Protein AF-A0A834G2H7-F1 (afdb_monomer)

Solvent-accessible surface area (backbone atoms only — not comparable to full-atom values): 10412 Å² total; per-residue (Å²): 117,68,72,62,53,53,53,48,50,52,48,51,54,52,48,52,59,48,51,74,71,34,53,67,58,54,50,54,57,57,73,68,54,91,66,82,80,78,54,65,74,60,34,67,77,39,40,84,80,70,49,73,84,61,61,62,80,64,87,86,46,70,81,43,78,83,31,48,69,42,54,57,52,50,53,52,49,51,52,55,49,39,66,71,58,76,53,64,68,64,63,55,51,51,56,50,46,52,51,53,49,52,55,48,52,52,49,50,52,65,56,48,66,76,54,92,64,93,69,92,60,51,82,82,38,81,51,72,5,76,65,11,50,71,68,43,37,63,54,53,55,53,52,64,68,33,76,83,58,71,50,71,63,61,83,76,33,62,74,69,57,46,71,75,69,85,83,87,87,130

Organism: Rhododendron simsii (NCBI:txid118357)

Foldseek 3Di:
DVVVVVVVVVVVVVVVVVCVVCVVVVCVVVLVPLDDDDDPVVCVVVVVVRPDQEADDDDDHCPPPNNVVVVVVVVVVVVVVCVLLVDDPVVVVVVVVVVCVVLSVVLVLLVCLVPVDDDPDDCPDCQNHPVNSVPPSVVVNVVSPDPVNPDDCVVVDCPVVVSVPDPPPD

Sequence (170 aa):
MGKRLNNWAMQVEDELKIMTTTETAEMQQWNKQSIYKVPDFVKDLYAKVYRPRFVSLGPYHHVESHLEPMEKHKHRALLHFLKRSRKPLASYIAALAELMILDGCFMLEVMRTSTLEMDDYSANDPIFSKHGKLHIVPCIRRDMMMLENQLPICFFSPRLLLLKTRRELR

InterPro domains:
  IPR004158 Protein of unknown function DUF247, plant [PF03140] (35-98)
  IPR004158 Protein of unknown function DUF247, plant [PTHR31170] (12-93)

Mean predicted aligned error: 14.35 Å

pLDDT: mean 71.6, std 15.71, range [34.28, 95.0]

Radius of gyratio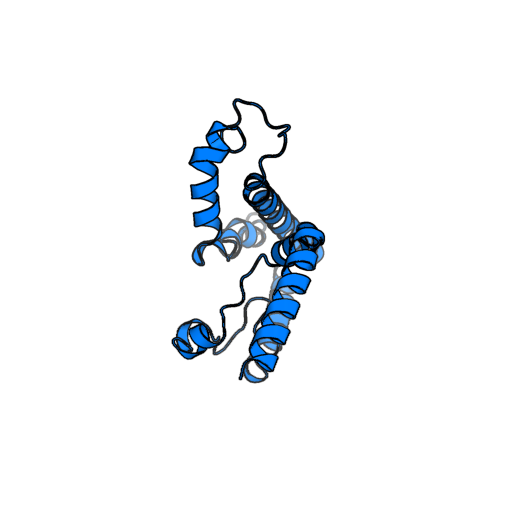n: 22.98 Å; Cα contacts (8 Å, |Δi|>4): 63; chains: 1; bounding box: 51×33×83 Å

Secondary structure (DSSP, 8-state):
-HHHHHHHHHHHHHHHHHHHH-HHHHHHHHTT-SS----HHHHHHTHHHHS-SS---STTSTT-TTTHHHHHHHHHHHHHHHHHHT--HHHHHHHHHHHHHHHHHHHHHHHHTTS-----S-TT-TTTSHHHHHHTHHHHHHHHTSGGGSS-GGGTSHHHHGGGSSSS--

Structure (mmCIF, N/CA/C/O backbone):
data_AF-A0A834G2H7-F1
#
_entry.id   AF-A0A834G2H7-F1
#
loop_
_atom_site.group_PDB
_atom_site.id
_atom_site.type_symbol
_atom_site.label_atom_id
_atom_site.label_alt_id
_atom_site.label_comp_id
_atom_site.label_asym_id
_atom_site.label_entity_id
_atom_site.label_seq_id
_atom_site.pdbx_PDB_ins_code
_atom_site.Cartn_x
_atom_site.Cartn_y
_atom_site.Cartn_z
_atom_site.occupancy
_atom_site.B_iso_or_equiv
_atom_site.auth_seq_id
_atom_site.auth_comp_id
_atom_site.auth_asym_id
_atom_site.auth_atom_id
_atom_site.pdbx_PDB_model_num
ATOM 1 N N . MET A 1 1 ? -21.234 -3.660 -46.509 1.00 49.06 1 MET A N 1
ATOM 2 C CA . MET A 1 1 ? -20.106 -3.960 -45.594 1.00 49.06 1 MET A CA 1
ATOM 3 C C . MET A 1 1 ? -19.051 -2.843 -45.543 1.00 49.06 1 MET A C 1
ATOM 5 O O . MET A 1 1 ? -18.663 -2.472 -44.445 1.00 49.06 1 MET A O 1
ATOM 9 N N . GLY A 1 2 ? -18.642 -2.244 -46.675 1.00 52.34 2 GLY A N 1
ATOM 10 C CA . GLY A 1 2 ? -17.527 -1.273 -46.735 1.00 52.34 2 GLY A CA 1
ATOM 11 C C . GLY A 1 2 ? -17.683 0.059 -45.975 1.00 52.34 2 GLY A C 1
ATOM 12 O O . GLY A 1 2 ? -16.708 0.553 -45.428 1.00 52.34 2 GLY A O 1
ATOM 13 N N . LYS A 1 3 ? -18.896 0.621 -45.839 1.00 55.72 3 LYS A N 1
ATOM 14 C CA . LYS A 1 3 ? -19.098 1.891 -45.098 1.00 55.72 3 LYS A CA 1
ATOM 15 C C . LYS A 1 3 ? -18.817 1.781 -43.590 1.00 55.72 3 LYS A C 1
ATOM 17 O O . LYS A 1 3 ? -18.399 2.749 -42.971 1.00 55.72 3 LYS A O 1
ATOM 22 N N . ARG A 1 4 ? -19.042 0.601 -43.003 1.00 55.38 4 ARG A N 1
ATOM 23 C CA . ARG A 1 4 ? -18.865 0.352 -41.562 1.00 55.38 4 ARG A CA 1
ATOM 24 C C . ARG A 1 4 ? -17.390 0.128 -41.206 1.00 55.38 4 ARG A C 1
ATOM 26 O O . ARG A 1 4 ? -16.952 0.583 -40.160 1.00 55.38 4 ARG A O 1
ATOM 33 N N . LEU A 1 5 ? -16.643 -0.503 -42.116 1.00 55.59 5 LEU A N 1
ATOM 34 C CA . LEU A 1 5 ? -15.186 -0.650 -42.040 1.00 55.59 5 LEU A CA 1
ATOM 35 C C . LEU A 1 5 ? -14.475 0.700 -42.184 1.00 55.59 5 LEU A C 1
ATOM 37 O O . LEU A 1 5 ? -13.599 0.990 -41.383 1.00 55.59 5 LEU A O 1
ATOM 41 N N . ASN A 1 6 ? -14.902 1.551 -43.124 1.00 67.25 6 ASN A N 1
ATOM 42 C CA . ASN A 1 6 ? -14.304 2.880 -43.294 1.00 67.25 6 ASN A CA 1
ATOM 43 C C . ASN A 1 6 ? -14.582 3.807 -42.103 1.00 67.25 6 ASN A C 1
ATOM 45 O O . ASN A 1 6 ? -13.682 4.517 -41.674 1.00 67.25 6 ASN A O 1
ATOM 49 N N . ASN A 1 7 ? -15.789 3.773 -41.526 1.00 74.00 7 ASN A N 1
ATOM 50 C CA . ASN A 1 7 ? -16.081 4.556 -40.321 1.00 74.00 7 ASN A CA 1
ATOM 51 C C . ASN A 1 7 ? -15.284 4.076 -39.106 1.00 74.00 7 ASN A C 1
ATOM 53 O O . ASN A 1 7 ? -14.801 4.902 -38.345 1.00 74.00 7 ASN A O 1
ATOM 57 N N . TRP A 1 8 ? -15.129 2.761 -38.935 1.00 78.31 8 TRP A N 1
ATOM 58 C CA . TRP A 1 8 ? -14.308 2.220 -37.855 1.00 78.31 8 TRP A CA 1
ATOM 59 C C . TRP A 1 8 ? -12.825 2.552 -38.050 1.00 78.31 8 TRP A C 1
ATOM 61 O O . TRP A 1 8 ? -12.177 2.969 -37.103 1.00 78.31 8 TRP A O 1
ATOM 71 N N . ALA A 1 9 ? -12.307 2.454 -39.277 1.00 74.94 9 ALA A N 1
ATOM 72 C CA . ALA A 1 9 ? -10.925 2.817 -39.581 1.00 74.94 9 ALA A CA 1
ATOM 73 C C . ALA A 1 9 ? -10.650 4.305 -39.311 1.00 74.94 9 ALA A C 1
ATOM 75 O O . ALA A 1 9 ? -9.662 4.625 -38.661 1.00 74.94 9 ALA A O 1
ATOM 76 N N . MET A 1 10 ? -11.552 5.205 -39.723 1.00 75.25 10 MET A N 1
ATOM 77 C CA . MET A 1 10 ? -11.422 6.632 -39.404 1.00 75.25 10 MET A CA 1
ATOM 78 C C . MET A 1 10 ? -11.520 6.901 -37.900 1.00 75.25 10 MET A C 1
ATOM 80 O O . MET A 1 10 ? -10.783 7.733 -37.387 1.00 75.25 10 MET A O 1
ATOM 84 N N . GLN A 1 11 ? -12.391 6.180 -37.188 1.00 77.69 11 GLN A N 1
ATOM 85 C CA . GLN A 1 11 ? -12.504 6.300 -35.737 1.00 77.69 11 GLN A CA 1
ATOM 86 C C . GLN A 1 11 ? -11.214 5.852 -35.035 1.00 77.69 11 GLN A C 1
ATOM 88 O O . GLN A 1 11 ? -10.736 6.544 -34.146 1.00 77.69 11 GLN A O 1
ATOM 93 N N . VAL A 1 12 ? -10.623 4.735 -35.463 1.00 74.38 12 VAL A N 1
ATOM 94 C CA . VAL A 1 12 ? -9.358 4.236 -34.910 1.00 74.38 12 VAL A CA 1
ATOM 95 C C . VAL A 1 12 ? -8.198 5.183 -35.233 1.00 74.38 12 VAL A C 1
ATOM 97 O O . VAL A 1 12 ? -7.338 5.385 -34.383 1.00 74.38 12 VAL A O 1
ATOM 100 N N . GLU A 1 13 ? -8.168 5.808 -36.415 1.00 79.50 13 GLU A N 1
ATOM 101 C CA . GLU A 1 13 ? -7.150 6.818 -36.749 1.00 79.50 13 GLU A CA 1
ATOM 102 C C . GLU A 1 13 ? -7.287 8.116 -35.937 1.00 79.50 13 GLU A C 1
ATOM 104 O O . GLU A 1 13 ? -6.274 8.697 -35.537 1.00 79.50 13 GLU A O 1
ATOM 109 N N . ASP A 1 14 ? -8.513 8.558 -35.651 1.00 76.25 14 ASP A N 1
ATOM 110 C CA . ASP A 1 14 ? -8.753 9.688 -34.746 1.00 76.25 14 ASP A CA 1
ATOM 111 C C . ASP A 1 14 ? -8.384 9.331 -33.298 1.00 76.25 14 ASP A C 1
ATOM 113 O O . ASP A 1 14 ? -7.724 10.118 -32.617 1.00 76.25 14 ASP A O 1
ATOM 117 N N . GLU A 1 15 ? -8.720 8.122 -32.840 1.00 73.31 15 GLU A N 1
ATOM 118 C CA . GLU A 1 15 ? -8.308 7.607 -31.530 1.00 73.31 15 GLU A CA 1
ATOM 119 C C . GLU A 1 15 ? -6.773 7.507 -31.422 1.00 73.31 15 GLU A C 1
ATOM 121 O O . GLU A 1 15 ? -6.215 7.930 -30.413 1.00 73.31 15 GLU A O 1
ATOM 126 N N . LEU A 1 16 ? -6.066 7.070 -32.473 1.00 67.69 16 LEU A N 1
ATOM 127 C CA . LEU A 1 16 ? -4.593 7.030 -32.548 1.00 67.69 16 LEU A CA 1
ATOM 128 C C . LEU A 1 16 ? -3.946 8.422 -32.425 1.00 67.69 16 LEU A C 1
ATOM 130 O O . LEU A 1 16 ? -2.901 8.578 -31.784 1.00 67.69 16 LEU A O 1
ATOM 134 N N . LYS A 1 17 ? -4.570 9.455 -33.002 1.00 70.12 17 LYS A N 1
ATOM 135 C CA . LYS A 1 17 ? -4.114 10.850 -32.856 1.00 70.12 17 LYS A CA 1
ATOM 136 C C . LYS A 1 17 ? -4.348 11.388 -31.447 1.00 70.12 17 LYS A C 1
ATOM 138 O O . LYS A 1 17 ? -3.526 12.140 -30.930 1.00 70.12 17 LYS A O 1
ATOM 143 N N . ILE A 1 18 ? -5.445 10.996 -30.804 1.00 66.56 18 ILE A N 1
ATOM 144 C CA . ILE A 1 18 ? -5.727 11.386 -29.419 1.00 66.56 18 ILE A CA 1
ATOM 145 C C . ILE A 1 18 ? -4.750 10.678 -28.472 1.00 66.56 18 ILE A C 1
ATOM 147 O O . ILE A 1 18 ? -4.133 11.342 -27.643 1.00 66.56 18 ILE A O 1
ATOM 151 N N . MET A 1 19 ? -4.528 9.374 -28.665 1.00 52.50 19 MET A N 1
ATOM 152 C CA . MET A 1 19 ? -3.688 8.518 -27.818 1.00 52.50 19 MET A CA 1
ATOM 153 C C . MET A 1 19 ? -2.231 8.999 -27.740 1.00 52.50 19 MET A C 1
ATOM 155 O O . MET A 1 19 ? -1.671 9.068 -26.649 1.00 52.50 19 MET A O 1
ATOM 159 N N . THR A 1 20 ? -1.658 9.442 -28.865 1.00 55.88 20 THR A N 1
ATOM 160 C CA . THR A 1 20 ? -0.308 10.044 -28.930 1.00 55.88 20 THR A CA 1
ATOM 161 C C . THR A 1 20 ? -0.199 11.390 -28.203 1.00 55.88 20 THR A C 1
ATOM 163 O O . THR A 1 20 ? 0.888 11.784 -27.793 1.00 55.88 20 THR A O 1
ATOM 166 N N . THR A 1 21 ? -1.318 12.088 -27.988 1.00 56.31 21 THR A N 1
ATOM 167 C CA . THR A 1 21 ? -1.366 13.368 -27.258 1.00 56.31 21 THR A CA 1
ATOM 168 C C . THR A 1 21 ? -1.681 13.169 -25.763 1.00 56.31 21 THR A C 1
ATOM 170 O O . THR A 1 21 ? -1.349 14.015 -24.933 1.00 56.31 21 THR A O 1
ATOM 173 N N . THR A 1 22 ? -2.299 12.039 -25.399 1.00 54.47 22 THR A N 1
ATOM 174 C CA . THR A 1 22 ? -2.736 11.684 -24.036 1.00 54.47 22 THR A CA 1
ATOM 175 C C . THR A 1 22 ? -1.839 10.681 -23.313 1.00 54.47 22 THR A C 1
ATOM 177 O O . THR A 1 22 ? -2.234 10.225 -22.241 1.00 54.47 22 THR A O 1
ATOM 180 N N . GLU A 1 23 ? -0.640 10.358 -23.813 1.00 55.47 23 GLU A N 1
ATOM 181 C CA . GLU A 1 23 ? 0.311 9.466 -23.114 1.00 55.47 23 GLU A CA 1
ATOM 182 C C . GLU A 1 23 ? 0.485 9.853 -21.633 1.00 55.47 23 GLU A C 1
ATOM 184 O O . GLU A 1 23 ? 0.532 8.994 -20.757 1.00 55.47 23 GLU A O 1
ATOM 189 N N . THR A 1 24 ? 0.451 11.154 -21.325 1.00 58.47 24 THR A N 1
ATOM 190 C CA . TH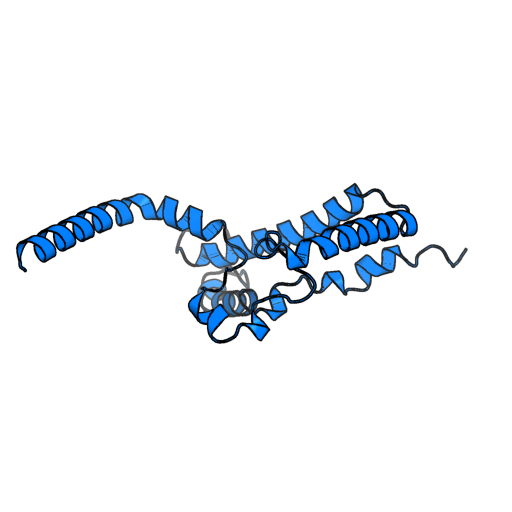R A 1 24 ? 0.482 11.685 -19.953 1.00 58.47 24 THR A CA 1
ATOM 191 C C . THR A 1 24 ? -0.774 11.374 -19.131 1.00 58.47 24 THR A C 1
ATOM 193 O O . THR A 1 24 ? -0.661 11.099 -17.938 1.00 58.47 24 THR A O 1
ATOM 196 N N . ALA A 1 25 ? -1.967 11.378 -19.729 1.00 58.91 25 ALA A N 1
ATOM 197 C CA . ALA A 1 25 ? -3.224 11.043 -19.056 1.00 58.91 25 ALA A CA 1
ATOM 198 C C . ALA A 1 25 ? -3.376 9.528 -18.845 1.00 58.91 25 ALA A C 1
ATOM 200 O O . ALA A 1 25 ? -3.820 9.095 -17.780 1.00 58.91 25 ALA A O 1
ATOM 201 N N . GLU A 1 26 ? -2.950 8.723 -19.821 1.00 57.88 26 GLU A N 1
ATO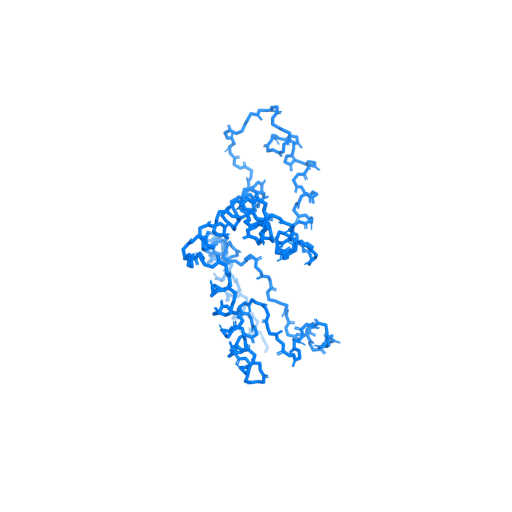M 202 C CA . GLU A 1 26 ? -2.931 7.265 -19.711 1.00 57.88 26 GLU A CA 1
ATOM 203 C C . GLU A 1 26 ? -1.892 6.817 -18.667 1.00 57.88 26 GLU A C 1
ATOM 205 O O . GLU A 1 26 ? -2.224 6.070 -17.745 1.00 57.88 26 GLU A O 1
ATOM 210 N N . MET A 1 27 ? -0.676 7.379 -18.693 1.00 54.97 27 MET A N 1
ATOM 211 C CA . MET A 1 27 ? 0.322 7.189 -17.631 1.00 54.97 27 MET A CA 1
ATOM 212 C C . MET A 1 27 ? -0.203 7.617 -16.256 1.00 54.97 27 MET A C 1
ATOM 214 O O . MET A 1 27 ? -0.023 6.890 -15.282 1.00 54.97 27 MET A O 1
ATOM 218 N N . GLN A 1 28 ? -0.891 8.758 -16.141 1.00 54.69 28 GLN A N 1
ATOM 219 C CA . GLN A 1 28 ? -1.507 9.194 -14.879 1.00 54.69 28 GLN A CA 1
ATOM 220 C C . GLN A 1 28 ? -2.625 8.259 -14.396 1.00 54.69 28 GLN A C 1
ATOM 222 O O . GLN A 1 28 ? -2.854 8.154 -13.189 1.00 54.69 28 GLN A O 1
ATOM 227 N N . GLN A 1 29 ? -3.332 7.588 -15.305 1.00 55.41 29 GLN A N 1
ATOM 228 C CA . GLN A 1 29 ? -4.354 6.601 -14.969 1.00 55.41 29 GLN A CA 1
ATOM 229 C C . GLN A 1 29 ? -3.732 5.300 -14.449 1.00 55.41 29 GLN A C 1
ATOM 231 O O . GLN A 1 29 ? -4.175 4.788 -13.417 1.00 55.41 29 GLN A O 1
ATOM 236 N N . TRP A 1 30 ? -2.688 4.795 -15.109 1.00 51.00 30 TRP A N 1
ATOM 237 C CA . TRP A 1 30 ? -1.982 3.581 -14.686 1.00 51.00 30 TRP A CA 1
ATOM 238 C C . TRP A 1 30 ? -1.119 3.803 -13.434 1.00 51.00 30 TRP A C 1
ATOM 240 O O . TRP A 1 30 ? -1.059 2.923 -12.579 1.00 51.00 30 TRP A O 1
ATOM 250 N N . ASN A 1 31 ? -0.586 5.013 -13.224 1.00 49.59 31 ASN A N 1
ATOM 251 C CA . ASN A 1 31 ? 0.126 5.398 -11.996 1.00 49.59 31 ASN A CA 1
ATOM 252 C C . ASN A 1 31 ? -0.764 5.425 -10.737 1.00 49.59 31 ASN A C 1
ATOM 254 O O . ASN A 1 31 ? -0.247 5.480 -9.624 1.00 49.59 31 ASN A O 1
ATOM 258 N N . LYS A 1 32 ? -2.098 5.381 -10.876 1.00 50.34 32 LYS A N 1
ATOM 259 C CA . LYS A 1 32 ? -3.036 5.321 -9.738 1.00 50.34 32 LYS A CA 1
ATOM 260 C C . LYS A 1 32 ? -3.363 3.896 -9.283 1.00 50.34 32 LYS A C 1
ATOM 262 O O . LYS A 1 32 ? -4.006 3.737 -8.246 1.00 50.34 32 LYS A O 1
ATOM 267 N N . GLN A 1 33 ? -2.976 2.865 -10.037 1.00 48.66 33 GLN A N 1
ATOM 268 C CA . GLN A 1 33 ? -3.355 1.479 -9.755 1.00 48.66 33 GLN A CA 1
ATOM 269 C C . GLN A 1 33 ? -2.173 0.682 -9.201 1.00 48.66 33 GLN A C 1
ATOM 271 O O . GLN A 1 33 ? -1.480 -0.026 -9.918 1.00 48.66 33 GLN A O 1
ATOM 276 N N . SER A 1 34 ? -1.959 0.771 -7.889 1.00 47.88 34 SER A N 1
ATOM 277 C CA . SER A 1 34 ? -0.946 -0.034 -7.182 1.00 47.88 34 SER A CA 1
ATOM 278 C C . SER A 1 34 ? -1.430 -1.454 -6.862 1.00 47.88 34 SER A C 1
ATOM 280 O O . SER A 1 34 ? -0.644 -2.309 -6.468 1.00 47.88 34 SER A O 1
ATOM 282 N N . ILE A 1 35 ? -2.734 -1.709 -7.012 1.00 57.97 35 ILE A N 1
ATOM 283 C CA . ILE A 1 35 ? -3.348 -3.028 -6.863 1.00 57.97 35 ILE A CA 1
ATOM 284 C C . ILE A 1 35 ? -4.120 -3.299 -8.155 1.00 57.97 35 ILE A C 1
ATOM 286 O O . ILE A 1 35 ? -4.917 -2.475 -8.598 1.00 57.97 35 ILE A O 1
ATOM 290 N N . TYR A 1 36 ? -3.861 -4.433 -8.798 1.00 59.06 36 TYR A N 1
ATOM 291 C CA . TYR A 1 36 ? -4.464 -4.749 -10.091 1.00 59.06 36 TYR A CA 1
ATOM 292 C C . TYR A 1 36 ? -5.794 -5.471 -9.895 1.00 59.06 36 TYR A C 1
ATOM 294 O O . TYR A 1 36 ? -5.868 -6.515 -9.242 1.00 59.06 36 TYR A O 1
ATOM 302 N N . LYS A 1 37 ? -6.863 -4.937 -10.495 1.00 64.00 37 LYS A N 1
ATOM 303 C CA . LYS A 1 37 ? -8.149 -5.634 -10.547 1.00 64.00 37 LYS A CA 1
ATOM 304 C C . LYS A 1 37 ? -8.059 -6.748 -11.586 1.00 64.00 37 LYS A C 1
ATOM 306 O O . LYS A 1 37 ? -7.930 -6.482 -12.777 1.00 64.00 37 LYS A O 1
ATOM 311 N N . VAL A 1 38 ? -8.166 -7.994 -11.136 1.00 69.69 38 VAL A N 1
ATOM 312 C CA . VAL A 1 38 ? -8.178 -9.158 -12.029 1.00 69.69 38 VAL A CA 1
ATOM 313 C C . VAL A 1 38 ? -9.398 -9.081 -12.970 1.00 69.69 38 VAL A C 1
ATOM 315 O O . VAL A 1 38 ? -10.513 -8.859 -12.472 1.00 69.69 38 VAL A O 1
ATOM 318 N N . PRO A 1 39 ? -9.220 -9.249 -14.300 1.00 75.62 39 PRO A N 1
ATOM 319 C CA . PRO A 1 39 ? -10.314 -9.221 -15.273 1.00 75.62 39 PRO A CA 1
ATOM 320 C C . PRO A 1 39 ? -11.413 -10.244 -14.970 1.00 75.62 39 PRO A C 1
ATOM 322 O O . PRO A 1 39 ? -11.133 -11.335 -14.471 1.00 75.62 39 PRO A O 1
ATOM 325 N N . ASP A 1 40 ? -12.662 -9.915 -15.309 1.00 76.94 40 ASP A N 1
ATOM 326 C CA . ASP A 1 40 ? -13.827 -10.746 -14.969 1.00 76.94 40 ASP A CA 1
ATOM 327 C C . ASP A 1 40 ? -13.730 -12.163 -15.552 1.00 76.94 40 ASP A C 1
ATOM 329 O O . ASP A 1 40 ? -13.930 -13.120 -14.816 1.00 76.94 40 ASP A O 1
ATOM 333 N N . PHE A 1 41 ? -13.255 -12.325 -16.793 1.00 78.19 41 PHE A N 1
ATOM 334 C CA . PHE A 1 41 ? -13.099 -13.653 -17.404 1.00 78.19 41 PHE A CA 1
ATOM 335 C C . PHE A 1 41 ? -12.136 -14.581 -16.634 1.00 78.19 41 PHE A C 1
ATOM 337 O O . PHE A 1 41 ? -12.356 -15.789 -16.566 1.00 78.19 41 PHE A O 1
ATOM 344 N N . VAL A 1 42 ? -11.074 -14.030 -16.029 1.00 76.44 42 VAL A N 1
ATOM 345 C CA . VAL A 1 42 ? -10.112 -14.800 -15.216 1.00 76.44 42 VAL A CA 1
ATOM 346 C C . VAL A 1 42 ? -10.737 -15.162 -13.874 1.00 76.44 42 VAL A C 1
ATOM 348 O O . VAL A 1 42 ? -10.568 -16.281 -13.384 1.00 76.44 42 VAL A O 1
ATOM 351 N N . LYS A 1 43 ? -11.486 -14.222 -13.287 1.00 75.50 43 LYS A N 1
ATOM 352 C CA . LYS A 1 43 ? -12.232 -14.469 -12.053 1.00 75.50 43 LYS A CA 1
ATOM 353 C C . LYS A 1 43 ? -13.304 -15.524 -12.265 1.00 75.50 43 LYS A C 1
ATOM 355 O O . LYS A 1 43 ? -13.468 -16.351 -11.387 1.00 75.50 43 LYS A O 1
ATOM 360 N N . ASP A 1 44 ? -13.977 -15.551 -13.405 1.00 79.88 44 ASP A N 1
ATOM 361 C CA . ASP A 1 44 ? -14.998 -16.558 -13.691 1.00 79.88 44 ASP A CA 1
ATOM 362 C C . ASP A 1 44 ? -14.375 -17.945 -13.880 1.00 79.88 44 ASP A C 1
ATOM 364 O O . ASP A 1 44 ? -14.871 -18.928 -13.326 1.00 79.88 44 ASP A O 1
ATOM 368 N N . LEU A 1 45 ? -13.229 -18.018 -14.569 1.00 81.50 45 LEU A N 1
ATOM 369 C CA . LEU A 1 45 ? -12.486 -19.264 -14.769 1.00 81.50 45 LEU A CA 1
ATOM 370 C C . LEU A 1 45 ? -11.975 -19.861 -13.445 1.00 81.50 45 LEU A C 1
ATOM 372 O O . LEU A 1 45 ? -11.969 -21.079 -13.270 1.00 81.50 45 LEU A O 1
ATOM 376 N N . TYR A 1 46 ? -11.590 -19.005 -12.491 1.00 75.31 46 TYR A N 1
ATOM 377 C CA . TYR A 1 46 ? -11.028 -19.399 -11.195 1.00 75.31 46 TYR A CA 1
ATOM 378 C C . TYR A 1 46 ? -11.697 -18.680 -10.016 1.00 75.31 46 TYR A C 1
ATOM 380 O O . TYR A 1 46 ? -11.032 -18.140 -9.126 1.00 75.31 46 TYR A O 1
ATOM 388 N N . ALA A 1 47 ? -13.030 -18.718 -9.957 1.00 72.81 47 ALA A N 1
ATOM 389 C CA . ALA A 1 47 ? -13.811 -17.941 -8.984 1.00 72.81 47 ALA A CA 1
ATOM 390 C C . ALA A 1 47 ? -13.429 -18.206 -7.523 1.00 72.81 47 ALA A C 1
ATOM 392 O O . ALA A 1 47 ? -13.480 -17.305 -6.688 1.00 72.81 47 ALA A O 1
ATOM 393 N N . LYS A 1 48 ? -12.982 -19.426 -7.208 1.00 72.00 48 LYS A N 1
ATOM 394 C CA . LYS A 1 48 ? -12.539 -19.809 -5.858 1.00 72.00 48 LYS A CA 1
ATOM 395 C C . LYS A 1 48 ? -11.237 -19.135 -5.412 1.00 72.00 48 LYS A C 1
ATOM 397 O O . LYS A 1 48 ? -11.004 -19.061 -4.211 1.00 72.00 48 LYS A O 1
ATOM 402 N N . VAL A 1 49 ? -10.401 -18.693 -6.351 1.00 74.12 49 VAL A N 1
ATOM 403 C CA . VAL A 1 49 ? -9.095 -18.075 -6.069 1.00 74.12 49 VAL A CA 1
ATOM 404 C C . VAL A 1 49 ? -9.240 -16.564 -5.915 1.00 74.12 49 VAL A C 1
ATOM 406 O O . VAL A 1 49 ? -8.623 -15.972 -5.037 1.00 74.12 49 VAL A O 1
ATOM 409 N N . TYR A 1 50 ? -10.093 -15.947 -6.735 1.00 69.88 50 TYR A N 1
ATOM 410 C CA . TYR A 1 50 ? -10.168 -14.490 -6.843 1.00 69.88 50 TYR A CA 1
ATOM 411 C C . TYR A 1 50 ? -11.387 -13.854 -6.167 1.00 69.88 50 TYR A C 1
ATOM 413 O O . TYR A 1 50 ? -11.438 -12.630 -6.068 1.00 69.88 50 TYR A O 1
ATOM 421 N N . ARG A 1 51 ? -12.375 -14.638 -5.704 1.00 76.62 51 ARG A N 1
ATOM 422 C CA . ARG A 1 51 ? -13.550 -14.103 -5.001 1.00 76.62 51 ARG A CA 1
ATOM 423 C C . ARG A 1 51 ? -13.532 -14.472 -3.513 1.00 76.62 51 ARG A C 1
ATOM 425 O O . ARG A 1 51 ? -13.689 -15.650 -3.172 1.00 76.62 51 ARG A O 1
ATOM 432 N N . PRO A 1 52 ? -13.393 -13.492 -2.602 1.00 78.88 52 PRO A N 1
ATOM 433 C CA . PRO A 1 52 ? -13.428 -13.762 -1.174 1.00 78.88 52 PRO A CA 1
ATOM 434 C C . PRO A 1 52 ? -14.813 -14.255 -0.739 1.00 78.88 52 PRO A C 1
ATOM 436 O O . PRO A 1 52 ? -15.852 -13.694 -1.093 1.00 78.88 52 PRO A O 1
ATOM 439 N N . ARG A 1 53 ? -14.823 -15.320 0.069 1.00 79.94 53 ARG A N 1
ATOM 440 C CA . ARG A 1 53 ? -16.059 -15.935 0.586 1.00 79.94 53 ARG A CA 1
ATOM 441 C C . ARG A 1 53 ? -16.544 -15.328 1.898 1.00 79.94 53 ARG A C 1
ATOM 443 O O . ARG A 1 53 ? -17.742 -15.326 2.144 1.00 79.94 53 ARG A O 1
ATOM 450 N N . PHE A 1 54 ? -15.620 -14.861 2.736 1.00 80.00 54 PHE A N 1
ATOM 451 C CA . PHE A 1 54 ? -15.924 -14.431 4.104 1.00 80.00 54 PHE A CA 1
ATOM 452 C C . PHE A 1 54 ? -15.498 -12.994 4.380 1.00 80.00 54 PHE A C 1
ATOM 454 O O . PHE A 1 54 ? -16.269 -12.236 4.950 1.00 80.00 54 PHE A O 1
ATOM 461 N N . VAL A 1 55 ? -14.288 -12.600 3.977 1.00 82.44 55 VAL A N 1
ATOM 462 C CA . VAL A 1 55 ? -13.744 -11.271 4.269 1.00 82.44 55 VAL A CA 1
ATOM 463 C C . VAL A 1 55 ? -13.022 -10.709 3.048 1.00 82.44 55 VAL A C 1
ATOM 465 O O . VAL A 1 55 ? -12.189 -11.388 2.455 1.00 82.44 55 VAL A O 1
ATOM 468 N N . SER A 1 56 ? -1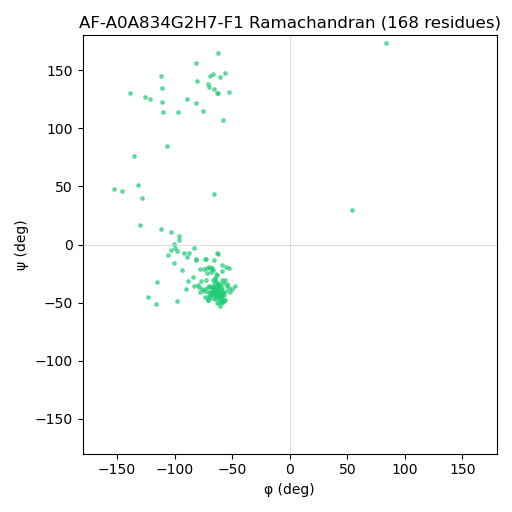3.348 -9.471 2.673 1.00 82.12 56 SER A N 1
ATOM 469 C CA . SER A 1 56 ? -12.574 -8.691 1.699 1.00 82.12 56 SER A CA 1
ATOM 470 C C . SER A 1 56 ? -11.356 -8.066 2.377 1.00 82.12 56 SER A C 1
ATOM 472 O O . SER A 1 56 ? -11.486 -7.541 3.483 1.00 82.12 56 SER A O 1
ATOM 474 N N . LEU A 1 57 ? -10.203 -8.037 1.716 1.00 74.19 57 LEU A N 1
ATOM 475 C CA . LEU A 1 57 ? -9.085 -7.169 2.083 1.00 74.19 57 LEU A CA 1
ATOM 476 C C . LEU A 1 57 ? -8.779 -6.276 0.874 1.00 74.19 57 LEU A C 1
ATOM 478 O O . LEU A 1 57 ? -8.578 -6.784 -0.225 1.00 74.19 57 LEU A O 1
ATOM 482 N N . GLY A 1 58 ? -8.771 -4.956 1.072 1.00 70.56 58 GLY A N 1
ATOM 483 C CA . GLY A 1 58 ? -8.536 -3.991 -0.005 1.00 70.56 58 GLY A CA 1
ATOM 484 C C . GLY A 1 58 ? -9.776 -3.631 -0.848 1.00 70.56 58 GLY A C 1
ATOM 485 O O . GLY A 1 58 ? -10.850 -4.219 -0.691 1.00 70.56 58 GLY A O 1
ATOM 486 N N . PRO A 1 59 ? -9.632 -2.651 -1.761 1.00 66.81 59 PRO A N 1
ATOM 487 C CA . PRO A 1 59 ? -10.727 -1.807 -2.247 1.00 66.81 59 PRO A CA 1
ATOM 488 C C . PRO A 1 59 ? -11.799 -2.515 -3.094 1.00 66.81 59 PRO A C 1
ATOM 490 O O . PRO A 1 59 ? -12.904 -1.996 -3.234 1.00 66.81 59 PRO A O 1
ATOM 493 N N . TYR A 1 60 ? -11.501 -3.681 -3.672 1.00 67.19 60 TYR A N 1
ATOM 494 C CA . TYR A 1 60 ? -12.312 -4.250 -4.758 1.00 67.19 60 TYR A CA 1
ATOM 495 C C . TYR A 1 60 ? -13.542 -5.038 -4.321 1.00 67.19 60 TYR A C 1
ATOM 497 O O . TYR A 1 60 ? -14.511 -5.090 -5.075 1.00 67.19 60 TYR A O 1
ATOM 505 N N . HIS A 1 61 ? -13.526 -5.635 -3.129 1.00 67.12 61 HIS A N 1
ATOM 506 C CA . HIS A 1 61 ? -14.616 -6.502 -2.669 1.00 67.12 61 HIS A CA 1
ATOM 507 C C . HIS A 1 61 ? -15.402 -5.901 -1.492 1.00 67.12 61 HIS A C 1
ATOM 509 O O . HIS A 1 61 ? -16.192 -6.590 -0.858 1.00 67.12 61 HIS A O 1
ATOM 515 N N . HIS A 1 62 ? -15.228 -4.610 -1.183 1.00 58.56 62 HIS A N 1
ATOM 516 C CA . HIS A 1 62 ? -15.989 -3.942 -0.110 1.00 58.56 62 HIS A CA 1
ATOM 517 C C . HIS A 1 62 ? -17.459 -3.667 -0.457 1.00 58.56 62 HIS A C 1
ATOM 519 O O . HIS A 1 62 ? -18.233 -3.309 0.424 1.00 58.56 62 HIS A O 1
ATOM 525 N N . VAL A 1 63 ? -17.841 -3.814 -1.728 1.00 64.44 63 VAL A N 1
ATOM 526 C CA . VAL A 1 63 ? -19.183 -3.473 -2.237 1.00 64.44 63 VAL A CA 1
ATOM 527 C C . VAL A 1 63 ? -20.092 -4.709 -2.332 1.00 64.44 63 VAL A C 1
ATOM 529 O O . VAL A 1 63 ? -21.276 -4.596 -2.635 1.00 64.44 63 VAL A O 1
ATOM 532 N N . GLU A 1 64 ? -19.569 -5.912 -2.073 1.00 78.38 64 GLU A N 1
ATOM 533 C CA . GLU A 1 64 ? -20.366 -7.137 -2.157 1.00 78.38 64 GLU A CA 1
ATOM 534 C C . GLU A 1 64 ? -21.188 -7.341 -0.874 1.00 78.38 64 GLU A C 1
ATOM 536 O O . GLU A 1 64 ? -20.640 -7.442 0.226 1.00 78.38 64 GLU A O 1
ATOM 541 N N . SER A 1 65 ? -22.515 -7.430 -1.014 1.00 80.50 65 SER A N 1
ATOM 542 C CA . SER A 1 65 ? -23.458 -7.488 0.116 1.00 80.50 65 SER A CA 1
ATOM 543 C C . SER A 1 65 ? -23.215 -8.666 1.063 1.00 80.50 65 SER A C 1
ATOM 545 O O . SER A 1 65 ? -23.437 -8.549 2.267 1.00 80.50 65 SER A O 1
ATOM 547 N N . HIS A 1 66 ? -22.696 -9.794 0.563 1.00 83.81 66 HIS A N 1
ATOM 548 C CA . HIS A 1 66 ? -22.380 -10.957 1.399 1.00 83.81 66 HIS A CA 1
ATOM 549 C C . HIS A 1 66 ? -21.133 -10.763 2.277 1.00 83.81 66 HIS A C 1
ATOM 551 O O . HIS A 1 66 ? -20.912 -11.556 3.191 1.00 83.81 66 HIS A O 1
ATOM 557 N N . LEU A 1 67 ? -20.332 -9.720 2.036 1.00 84.44 67 LEU A N 1
ATOM 558 C CA . LEU A 1 67 ? -19.127 -9.393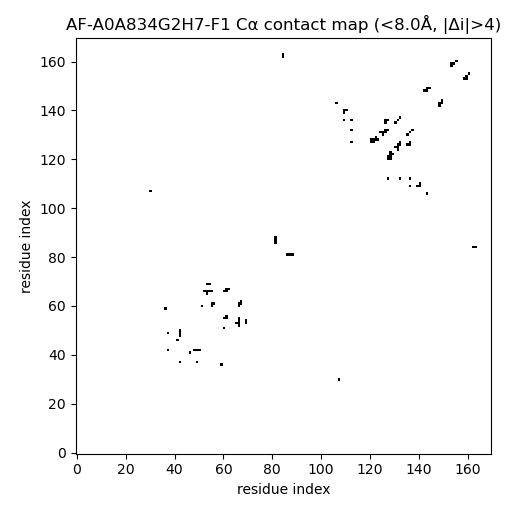 2.811 1.00 84.44 67 LEU A CA 1
ATOM 559 C C . LEU A 1 67 ? -19.361 -8.272 3.832 1.00 84.44 67 LEU A C 1
ATOM 561 O O . LEU A 1 67 ? -18.583 -8.143 4.780 1.00 84.44 67 LEU A O 1
ATOM 565 N N . GLU A 1 68 ? -20.455 -7.516 3.700 1.00 83.62 68 GLU A N 1
ATOM 566 C CA . GLU A 1 68 ? -20.830 -6.422 4.606 1.00 83.62 68 GLU A CA 1
ATOM 567 C C . GLU A 1 68 ? -20.844 -6.830 6.095 1.00 83.62 68 GLU A C 1
ATOM 569 O O . GLU A 1 68 ? -20.318 -6.073 6.923 1.00 83.62 68 GLU A O 1
ATOM 574 N N . PRO A 1 69 ? -21.341 -8.027 6.492 1.00 88.75 69 PRO A N 1
ATOM 575 C CA . PRO A 1 69 ? -21.286 -8.442 7.890 1.00 88.75 69 PRO A CA 1
ATOM 576 C C . PRO A 1 69 ? -19.867 -8.396 8.464 1.00 88.75 69 PRO A C 1
ATOM 578 O O . PRO A 1 69 ? -19.691 -8.026 9.627 1.00 88.75 69 PRO A O 1
ATOM 581 N N . MET A 1 70 ? -18.838 -8.723 7.671 1.00 90.06 70 MET A N 1
ATOM 582 C CA . MET A 1 70 ? -17.457 -8.726 8.159 1.00 90.06 70 MET A CA 1
ATOM 583 C C . MET A 1 70 ? -16.866 -7.336 8.333 1.00 90.06 70 MET A C 1
ATOM 585 O O . MET A 1 70 ? -15.976 -7.186 9.168 1.00 90.06 70 MET A O 1
ATOM 589 N N . GLU A 1 71 ? -17.391 -6.304 7.677 1.00 86.62 71 GLU A N 1
ATOM 590 C CA . GLU A 1 71 ? -16.963 -4.926 7.943 1.00 86.62 71 GLU A CA 1
ATOM 591 C C . GLU A 1 71 ? -17.303 -4.512 9.389 1.00 86.62 71 GLU A C 1
ATOM 593 O O . GLU A 1 71 ? -16.474 -3.919 10.088 1.00 86.62 71 GLU A O 1
ATOM 598 N N . LYS A 1 72 ? -18.453 -4.956 9.923 1.00 89.38 72 LYS A N 1
ATOM 599 C CA . LYS A 1 72 ? -18.811 -4.759 11.344 1.00 89.38 72 LYS A CA 1
ATOM 600 C C . LYS A 1 72 ? -17.831 -5.469 12.281 1.00 89.38 72 LYS A C 1
ATOM 602 O O . LYS A 1 72 ? -17.449 -4.921 13.319 1.00 89.38 72 LYS A O 1
ATOM 607 N N . HIS A 1 73 ? -17.398 -6.680 11.930 1.00 90.81 73 HIS A N 1
ATOM 608 C CA . HIS A 1 73 ? -16.421 -7.427 12.726 1.00 90.81 73 HIS A CA 1
ATOM 609 C C . HIS A 1 73 ? -15.015 -6.822 12.655 1.00 90.81 73 HIS A C 1
ATOM 611 O O . HIS A 1 73 ? -14.344 -6.771 13.687 1.00 90.81 73 HIS A O 1
ATOM 617 N N . LYS A 1 74 ? -14.592 -6.287 11.504 1.00 89.56 74 LYS A N 1
ATOM 618 C CA . LYS A 1 74 ? -13.339 -5.526 11.379 1.00 89.56 74 LYS A CA 1
ATOM 619 C C . LYS A 1 74 ? -13.353 -4.277 12.254 1.00 89.56 74 LYS A C 1
ATOM 621 O O . LYS A 1 74 ? -12.407 -4.056 13.007 1.00 89.56 74 LYS A O 1
ATOM 626 N N . HIS A 1 75 ? -14.446 -3.512 12.228 1.00 89.88 75 HIS A N 1
ATOM 627 C CA . HIS A 1 75 ? -14.600 -2.337 13.084 1.00 89.88 75 HIS A CA 1
ATOM 628 C C . HIS A 1 75 ? -14.518 -2.709 14.573 1.00 89.88 75 HIS A C 1
ATOM 630 O O . HIS A 1 75 ? -13.759 -2.112 15.336 1.00 89.88 75 HIS A O 1
ATOM 636 N N . ARG A 1 76 ? -15.223 -3.769 14.995 1.00 94.31 76 ARG A N 1
ATOM 637 C CA . ARG A 1 76 ? -15.125 -4.289 16.370 1.00 94.31 76 ARG A CA 1
ATOM 638 C C . ARG A 1 76 ? -13.701 -4.716 16.734 1.00 94.31 76 ARG A C 1
ATOM 640 O O . ARG A 1 76 ? -13.241 -4.408 17.834 1.00 94.31 76 ARG A O 1
ATOM 647 N N . ALA A 1 77 ? -12.999 -5.408 15.837 1.00 90.81 77 ALA A N 1
ATOM 648 C CA . ALA A 1 77 ? -11.621 -5.836 16.059 1.00 90.81 77 ALA A CA 1
ATOM 649 C C . ALA A 1 77 ? -10.675 -4.639 16.246 1.00 90.81 77 ALA A C 1
ATOM 651 O O . ALA A 1 77 ? -9.866 -4.656 17.176 1.00 90.81 77 ALA A O 1
ATOM 652 N N . LEU A 1 78 ? -10.828 -3.581 15.439 1.00 89.19 78 LEU A N 1
ATOM 653 C CA . LEU A 1 78 ? -10.087 -2.325 15.588 1.00 89.19 78 LEU A CA 1
ATOM 654 C C . LEU A 1 78 ? -10.307 -1.708 16.976 1.00 89.19 78 LEU A C 1
ATOM 656 O O . LEU A 1 78 ? -9.339 -1.410 17.675 1.00 89.19 78 LEU A O 1
ATOM 660 N N . LEU A 1 79 ? -11.561 -1.582 17.421 1.00 93.81 79 LEU A N 1
ATOM 661 C CA . LEU A 1 79 ? -11.878 -1.026 18.742 1.00 93.81 79 LEU A CA 1
ATOM 662 C C . LEU A 1 79 ? -11.246 -1.836 19.882 1.00 93.81 79 LEU A C 1
ATOM 664 O O . LEU A 1 79 ? -10.626 -1.269 20.784 1.00 93.81 79 LEU A O 1
ATOM 668 N N . HIS A 1 80 ? -11.356 -3.167 19.838 1.00 93.12 80 HIS A N 1
ATOM 669 C CA . HIS A 1 80 ? -10.735 -4.033 20.843 1.00 93.12 80 HIS A CA 1
ATOM 670 C C . HIS A 1 80 ? -9.204 -3.954 20.816 1.00 93.12 80 HIS A C 1
ATOM 672 O O . HIS A 1 80 ? -8.568 -3.988 21.873 1.00 93.12 80 HIS A O 1
ATOM 678 N N . PHE A 1 81 ? -8.604 -3.834 19.631 1.00 88.81 81 PHE A N 1
ATOM 679 C CA . PHE A 1 81 ? -7.167 -3.654 19.474 1.00 88.81 81 PHE A CA 1
ATOM 680 C C . PHE A 1 81 ? -6.688 -2.343 20.111 1.00 88.81 81 PHE A C 1
ATOM 682 O O . PHE A 1 81 ? -5.784 -2.388 20.947 1.00 88.81 81 PHE A O 1
ATOM 689 N N . LEU A 1 82 ? -7.338 -1.216 19.799 1.00 89.81 82 LEU A N 1
ATOM 690 C CA . LEU A 1 82 ? -7.016 0.104 20.356 1.00 89.81 82 LEU A CA 1
ATOM 691 C C . LEU A 1 82 ? -7.221 0.152 21.876 1.00 89.81 82 LEU A C 1
ATOM 693 O O . LEU A 1 82 ? -6.359 0.631 22.614 1.00 89.81 82 LEU A O 1
ATOM 697 N N . LYS A 1 83 ? -8.328 -0.423 22.370 1.00 91.31 83 LYS A N 1
ATOM 698 C CA . LYS A 1 83 ? -8.602 -0.531 23.812 1.00 91.31 83 LYS A CA 1
ATOM 699 C C . LYS A 1 83 ? -7.493 -1.292 24.542 1.00 91.31 83 LYS A C 1
ATOM 701 O O . LYS A 1 83 ? -7.088 -0.896 25.632 1.00 91.31 83 LYS A O 1
ATOM 706 N N . ARG A 1 84 ? -7.000 -2.386 23.950 1.00 95.00 84 ARG A N 1
ATOM 707 C CA . ARG A 1 84 ? -5.944 -3.220 24.539 1.00 95.00 84 ARG A CA 1
ATOM 708 C C . ARG A 1 84 ? -4.572 -2.556 24.480 1.00 95.00 84 ARG A C 1
ATOM 710 O O . ARG A 1 84 ? -3.800 -2.708 25.418 1.00 95.00 84 ARG A O 1
ATOM 717 N N . SER A 1 85 ? -4.255 -1.849 23.399 1.00 89.56 85 SER A N 1
ATOM 718 C CA . SER A 1 85 ? -2.941 -1.227 23.237 1.00 89.56 85 SER A CA 1
ATOM 719 C C . SER A 1 85 ? -2.761 0.062 24.031 1.00 89.56 85 SER A C 1
ATOM 721 O O . SER A 1 85 ? -1.624 0.455 24.284 1.00 89.56 85 SER A O 1
ATOM 723 N N . ARG A 1 86 ? -3.866 0.721 24.417 1.00 92.12 86 ARG A N 1
ATOM 724 C CA . ARG A 1 86 ? -3.870 2.028 25.096 1.00 92.12 86 ARG A CA 1
ATOM 725 C C . ARG A 1 86 ? -3.084 3.101 24.330 1.00 92.12 86 ARG A C 1
ATOM 727 O O . ARG A 1 86 ? -2.524 4.012 24.935 1.00 92.12 86 ARG A O 1
ATOM 734 N N . LYS A 1 87 ? -3.030 2.986 23.001 1.00 87.88 87 LYS A N 1
ATOM 735 C CA . LYS A 1 87 ? -2.398 3.962 22.109 1.00 87.88 87 LYS A CA 1
ATOM 736 C C . LYS A 1 87 ? -3.447 4.671 21.256 1.00 87.88 87 LYS A C 1
ATOM 738 O O . LYS A 1 87 ? -4.422 4.031 20.859 1.00 87.88 87 LYS A O 1
ATOM 743 N N . PRO A 1 88 ? -3.251 5.962 20.942 1.00 91.19 88 PRO A N 1
ATOM 744 C CA . PRO A 1 88 ? -4.159 6.672 20.057 1.00 91.19 88 PRO A CA 1
ATOM 745 C C . PRO A 1 88 ? -4.085 6.090 18.640 1.00 91.19 88 PRO A C 1
ATOM 747 O O . PRO A 1 88 ? -3.018 5.675 18.182 1.00 91.19 88 PRO A O 1
ATOM 750 N N . LEU A 1 89 ? -5.215 6.105 17.926 1.00 88.25 89 LEU A N 1
ATOM 751 C CA . LEU A 1 89 ? -5.307 5.649 16.533 1.00 88.25 89 LEU A CA 1
ATOM 752 C C . LEU A 1 89 ? -4.254 6.325 15.635 1.00 88.25 89 LEU A C 1
ATOM 754 O O . LEU A 1 89 ? -3.644 5.661 14.800 1.00 88.25 89 LEU A O 1
ATOM 758 N N . ALA A 1 90 ? -3.976 7.610 15.874 1.00 85.88 90 ALA A N 1
ATOM 759 C CA . ALA A 1 90 ? -2.972 8.385 15.148 1.00 85.88 90 ALA A CA 1
ATOM 760 C C . ALA A 1 90 ? -1.572 7.743 15.153 1.00 85.88 90 ALA A C 1
ATOM 762 O O . ALA A 1 90 ? -0.876 7.817 14.148 1.00 85.88 90 ALA A O 1
ATOM 763 N N . SER A 1 91 ? -1.166 7.056 16.231 1.00 82.31 91 SER A N 1
ATOM 764 C CA . SER A 1 91 ? 0.132 6.366 16.272 1.00 82.31 91 SER A CA 1
ATOM 765 C C . SER A 1 91 ? 0.212 5.202 15.283 1.00 82.31 91 SER A C 1
ATOM 767 O O . SER A 1 91 ? 1.281 4.927 14.749 1.00 82.31 91 SER A O 1
ATOM 769 N N . TYR A 1 92 ? -0.906 4.513 15.045 1.00 83.38 92 TYR A N 1
ATOM 770 C CA . TYR A 1 92 ? -0.974 3.433 14.061 1.00 83.38 92 TYR A CA 1
ATOM 771 C C . TYR A 1 92 ? -1.069 3.978 12.648 1.00 83.38 92 TYR A C 1
ATOM 773 O O . TYR A 1 92 ? -0.397 3.457 11.768 1.00 83.38 92 TYR A O 1
ATOM 781 N N . ILE A 1 93 ? -1.858 5.037 12.446 1.00 82.88 93 ILE A N 1
ATOM 782 C CA . ILE A 1 93 ? -1.945 5.716 11.152 1.00 82.88 93 ILE A CA 1
ATOM 783 C C . ILE A 1 93 ? -0.565 6.219 10.739 1.00 82.88 93 ILE A C 1
ATOM 785 O O . ILE A 1 93 ? -0.154 5.933 9.629 1.00 82.88 93 ILE A O 1
ATOM 789 N N . ALA A 1 94 ? 0.171 6.893 11.628 1.00 80.81 94 ALA A N 1
ATOM 790 C CA . ALA A 1 94 ? 1.512 7.386 11.326 1.00 80.81 94 ALA A CA 1
ATOM 791 C C . ALA A 1 94 ? 2.473 6.251 10.943 1.00 80.81 94 ALA A C 1
ATOM 793 O O . ALA A 1 94 ? 3.107 6.323 9.899 1.00 80.81 94 ALA A O 1
ATOM 794 N N . ALA A 1 95 ? 2.526 5.175 11.736 1.00 78.38 95 ALA A N 1
ATOM 795 C CA . ALA A 1 95 ? 3.410 4.042 11.458 1.00 78.38 95 ALA A CA 1
ATOM 796 C C . ALA A 1 95 ? 3.040 3.297 10.161 1.00 78.38 95 ALA A C 1
ATOM 798 O O . ALA A 1 95 ? 3.916 2.875 9.414 1.00 78.38 95 ALA A O 1
ATOM 799 N N . LEU A 1 96 ? 1.743 3.122 9.888 1.00 79.12 96 LEU A N 1
ATOM 800 C CA . LEU A 1 96 ? 1.278 2.500 8.647 1.00 79.12 96 LEU A CA 1
ATOM 801 C C . LEU A 1 96 ? 1.512 3.416 7.446 1.00 79.12 96 LEU A C 1
ATOM 803 O O . LEU A 1 96 ? 1.936 2.934 6.406 1.00 79.12 96 LEU A O 1
ATOM 807 N N . ALA A 1 97 ? 1.278 4.720 7.591 1.00 80.38 97 ALA A N 1
ATOM 808 C CA . ALA A 1 97 ? 1.534 5.702 6.548 1.00 80.38 97 ALA A CA 1
ATOM 809 C C . ALA A 1 97 ? 3.022 5.761 6.202 1.00 80.38 97 ALA A C 1
ATOM 811 O O . ALA A 1 97 ? 3.348 5.777 5.028 1.00 80.38 97 ALA A O 1
ATOM 812 N N . GLU A 1 98 ? 3.918 5.730 7.189 1.00 80.31 98 GLU A N 1
ATOM 813 C CA . GLU A 1 98 ? 5.365 5.688 6.958 1.00 80.31 98 GLU A CA 1
ATOM 814 C C . GLU A 1 98 ? 5.769 4.477 6.107 1.00 80.31 98 GLU A C 1
ATOM 816 O O . GLU A 1 98 ? 6.456 4.641 5.101 1.00 80.31 98 GLU A O 1
ATOM 821 N N . LEU A 1 99 ? 5.272 3.281 6.449 1.00 79.88 99 LEU A N 1
ATOM 822 C CA . LEU A 1 99 ? 5.505 2.066 5.660 1.00 79.88 99 LEU A CA 1
ATOM 823 C C . LEU A 1 99 ? 4.927 2.191 4.243 1.00 79.88 99 LEU A C 1
ATOM 825 O O . LEU A 1 99 ? 5.630 1.961 3.266 1.00 79.88 99 LEU A O 1
ATOM 829 N N . MET A 1 100 ? 3.667 2.619 4.123 1.00 79.81 100 MET A N 1
ATOM 830 C CA . MET A 1 100 ? 2.992 2.759 2.828 1.00 79.81 100 MET A CA 1
ATOM 831 C C . MET A 1 100 ? 3.640 3.819 1.931 1.00 79.81 100 MET A C 1
ATOM 833 O O . MET A 1 100 ? 3.694 3.635 0.719 1.00 79.81 100 MET A O 1
ATOM 837 N N . ILE A 1 101 ? 4.118 4.925 2.504 1.00 79.69 101 ILE A N 1
ATOM 838 C CA . ILE A 1 101 ? 4.805 5.994 1.772 1.00 79.69 101 ILE A CA 1
ATOM 839 C C . ILE A 1 101 ? 6.175 5.507 1.312 1.00 79.69 101 ILE A C 1
ATOM 841 O O . ILE A 1 101 ? 6.528 5.740 0.161 1.00 79.69 101 ILE A O 1
ATOM 845 N N . LEU A 1 102 ? 6.931 4.816 2.169 1.00 79.75 102 LEU A N 1
ATOM 846 C CA . LEU A 1 102 ? 8.237 4.272 1.802 1.00 79.75 102 LEU A CA 1
ATOM 847 C C . LEU A 1 102 ? 8.114 3.279 0.639 1.00 79.75 102 LEU A C 1
ATOM 849 O O . LEU A 1 102 ? 8.766 3.455 -0.392 1.00 79.75 102 LEU A O 1
ATOM 853 N N . ASP A 1 103 ? 7.234 2.287 0.783 1.00 82.81 103 ASP A N 1
ATOM 854 C CA . ASP A 1 103 ? 7.009 1.258 -0.234 1.00 82.81 103 ASP A CA 1
ATOM 855 C C . ASP A 1 103 ? 6.424 1.868 -1.521 1.00 82.81 103 ASP A C 1
ATOM 857 O O . ASP A 1 103 ? 6.834 1.519 -2.630 1.00 82.81 103 ASP A O 1
ATOM 861 N N . GLY A 1 104 ? 5.505 2.832 -1.383 1.00 77.12 104 GLY A N 1
ATOM 862 C CA . GLY A 1 104 ? 4.893 3.552 -2.498 1.00 77.12 104 GLY A CA 1
ATOM 863 C C . GLY A 1 104 ? 5.892 4.401 -3.287 1.00 77.12 104 GLY A C 1
ATOM 864 O O . GLY A 1 104 ? 5.929 4.310 -4.511 1.00 77.12 104 GLY A O 1
ATOM 865 N N . CYS A 1 105 ? 6.739 5.186 -2.617 1.00 80.75 105 CYS A N 1
ATOM 866 C CA . CYS A 1 105 ? 7.775 5.984 -3.277 1.00 80.75 105 CYS A CA 1
ATOM 867 C C . CYS A 1 105 ? 8.816 5.098 -3.966 1.00 80.75 105 CYS A C 1
ATOM 869 O O . CYS A 1 105 ? 9.177 5.363 -5.110 1.00 80.75 105 CYS A O 1
ATOM 871 N N . PHE A 1 106 ? 9.252 4.015 -3.315 1.00 85.06 106 PHE A N 1
ATOM 872 C CA . PHE A 1 106 ? 10.173 3.060 -3.930 1.00 85.06 106 PHE A CA 1
ATOM 873 C C . PHE A 1 106 ? 9.570 2.414 -5.186 1.00 85.06 106 PHE A C 1
ATOM 875 O O . PHE A 1 106 ? 10.233 2.329 -6.219 1.00 85.06 106 PHE A O 1
ATOM 882 N N . MET A 1 107 ? 8.291 2.025 -5.134 1.00 83.00 107 MET A N 1
ATOM 883 C CA . MET A 1 107 ? 7.555 1.521 -6.296 1.00 83.00 107 MET A CA 1
ATOM 884 C C . MET A 1 107 ? 7.497 2.532 -7.432 1.00 83.00 107 MET A C 1
ATOM 886 O O . MET A 1 107 ? 7.799 2.177 -8.571 1.00 83.00 107 MET A O 1
ATOM 890 N N . LEU A 1 108 ? 7.120 3.774 -7.132 1.00 78.81 108 LEU A N 1
ATOM 891 C CA . LEU A 1 108 ? 7.040 4.832 -8.134 1.00 78.81 108 LEU A CA 1
ATOM 892 C C . LEU A 1 108 ? 8.399 5.0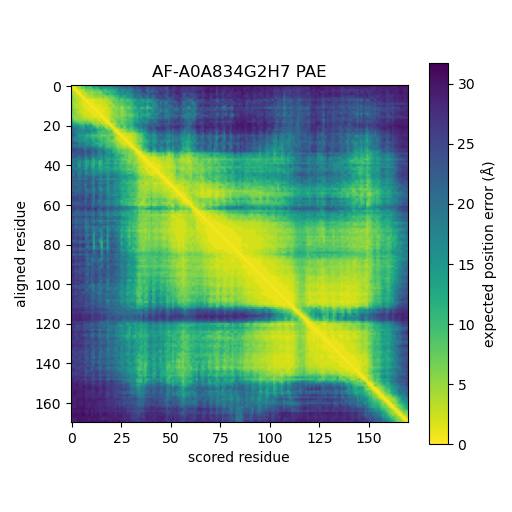58 -8.804 1.00 78.81 108 LEU A C 1
ATOM 894 O O . LEU A 1 108 ? 8.452 5.154 -10.026 1.00 78.81 108 LEU A O 1
ATOM 898 N N . GLU A 1 109 ? 9.495 5.028 -8.049 1.00 83.19 109 GLU A N 1
ATOM 899 C CA . GLU A 1 109 ? 10.847 5.203 -8.590 1.00 83.19 109 GLU A CA 1
ATOM 900 C C . GLU A 1 109 ? 11.290 4.022 -9.484 1.00 83.19 109 GLU A C 1
ATOM 902 O O . GLU A 1 109 ? 11.810 4.196 -10.592 1.00 83.19 109 GLU A O 1
ATOM 907 N N . VAL A 1 110 ? 11.002 2.786 -9.061 1.00 83.31 110 VAL A N 1
ATOM 908 C CA . VAL A 1 110 ? 11.253 1.555 -9.841 1.00 83.31 110 VAL A CA 1
ATOM 909 C C . VAL A 1 110 ? 10.405 1.490 -11.122 1.00 83.31 110 VAL A C 1
ATOM 911 O O . VAL A 1 110 ? 10.810 0.881 -12.120 1.00 83.31 110 VAL A O 1
ATOM 914 N N . MET A 1 111 ? 9.224 2.109 -11.130 1.00 76.88 111 MET A N 1
ATOM 915 C CA . MET A 1 111 ? 8.385 2.215 -12.327 1.00 76.88 111 MET A CA 1
ATOM 916 C C . MET A 1 111 ? 8.808 3.388 -13.223 1.00 76.88 111 MET A C 1
ATOM 918 O O . MET A 1 111 ? 8.822 3.227 -14.446 1.00 76.88 111 MET A O 1
ATOM 922 N N . ARG A 1 112 ? 9.253 4.518 -12.649 1.00 78.44 112 ARG A N 1
ATOM 923 C CA . ARG A 1 112 ? 9.778 5.690 -13.378 1.00 78.44 112 ARG A CA 1
ATOM 924 C C . ARG A 1 112 ? 11.019 5.357 -14.198 1.00 78.44 112 ARG A C 1
ATOM 926 O O . ARG A 1 112 ? 11.192 5.854 -15.300 1.00 78.44 112 ARG A O 1
ATOM 933 N N . THR A 1 113 ? 11.861 4.446 -13.725 1.00 68.88 113 THR A N 1
ATOM 934 C CA . THR A 1 113 ? 13.078 4.018 -14.443 1.00 68.88 113 THR A CA 1
ATOM 935 C C . THR A 1 113 ? 12.833 3.357 -15.809 1.00 68.88 113 THR A C 1
ATOM 937 O O . THR A 1 113 ? 13.786 3.136 -16.553 1.00 68.88 113 THR A O 1
ATOM 940 N N . SER A 1 114 ? 11.577 3.074 -16.170 1.00 61.03 114 SER A N 1
ATOM 941 C CA . SER A 1 114 ? 11.157 2.627 -17.509 1.00 61.03 114 SER A CA 1
ATOM 942 C C . SER A 1 114 ? 11.217 3.740 -18.565 1.00 61.03 114 SER A C 1
ATOM 944 O O . SER A 1 114 ? 11.344 3.451 -19.753 1.00 61.03 114 SER A O 1
ATOM 946 N N . THR A 1 115 ? 11.133 5.004 -18.141 1.00 57.47 115 THR A N 1
ATOM 947 C CA . THR A 1 115 ? 11.287 6.192 -18.987 1.00 57.47 115 THR A CA 1
ATOM 948 C C . THR A 1 115 ? 12.731 6.674 -18.846 1.00 57.47 115 THR A C 1
ATOM 950 O O . THR A 1 115 ? 13.146 7.041 -17.750 1.00 57.47 115 THR A O 1
ATOM 953 N N . LEU A 1 116 ? 13.527 6.605 -19.917 1.00 55.16 116 LEU A N 1
ATOM 954 C CA . LEU A 1 116 ? 14.973 6.902 -19.984 1.00 55.16 116 LEU A CA 1
ATOM 955 C C . LEU A 1 116 ? 15.334 8.390 -19.727 1.00 55.16 116 LEU A C 1
ATOM 957 O O . LEU A 1 116 ? 16.143 8.968 -20.449 1.00 55.16 116 LEU A O 1
ATOM 961 N N . GLU A 1 117 ? 14.743 9.040 -18.730 1.00 57.03 117 GLU A N 1
ATOM 962 C CA . GLU A 1 117 ? 15.049 10.431 -18.390 1.00 57.03 117 GLU A CA 1
ATOM 963 C C . GLU A 1 117 ? 16.321 10.557 -17.535 1.00 57.03 117 GLU A C 1
ATOM 965 O O . GLU A 1 117 ? 16.749 9.604 -16.871 1.00 57.03 117 GLU A O 1
ATOM 970 N N . MET A 1 118 ? 16.946 11.744 -17.595 1.00 54.94 118 MET A N 1
ATOM 971 C CA . MET A 1 118 ? 18.135 12.091 -16.811 1.00 54.94 118 MET A CA 1
ATOM 972 C C . MET A 1 118 ? 17.901 11.817 -15.328 1.00 54.94 118 MET A C 1
ATOM 974 O O . MET A 1 118 ? 16.894 12.228 -14.758 1.00 54.94 118 MET A O 1
ATOM 978 N N . ASP A 1 119 ? 18.866 11.134 -14.724 1.00 62.75 119 ASP A N 1
ATOM 979 C CA . ASP A 1 119 ? 18.803 10.686 -13.342 1.00 62.75 119 ASP A CA 1
ATOM 980 C C . ASP A 1 119 ? 19.803 11.460 -12.494 1.00 62.75 119 ASP A C 1
ATOM 982 O O . ASP A 1 119 ? 20.957 11.624 -12.894 1.00 62.75 119 ASP A O 1
ATOM 986 N N . ASP A 1 120 ? 19.365 11.916 -11.327 1.00 79.56 120 ASP A N 1
ATOM 987 C CA . ASP A 1 120 ? 20.192 12.567 -10.309 1.00 79.56 120 ASP A CA 1
ATOM 988 C C . ASP A 1 120 ? 20.925 11.560 -9.400 1.00 79.56 120 ASP A C 1
ATOM 990 O O . ASP A 1 120 ? 21.751 11.948 -8.570 1.00 79.56 120 ASP A O 1
ATOM 994 N N . TYR A 1 121 ? 20.689 10.259 -9.594 1.00 83.75 121 TYR A N 1
ATOM 995 C CA . TYR A 1 121 ? 21.411 9.188 -8.916 1.00 83.75 121 TYR A CA 1
ATOM 996 C C . TYR A 1 121 ? 22.875 9.085 -9.369 1.00 83.75 121 TYR A C 1
ATOM 998 O O . TYR A 1 121 ? 23.234 9.261 -10.536 1.00 83.75 121 TYR A O 1
ATOM 1006 N N . SER A 1 122 ? 23.744 8.729 -8.420 1.00 87.69 122 SER A N 1
ATOM 1007 C CA . SER A 1 122 ? 25.164 8.483 -8.682 1.00 87.69 122 SER A CA 1
ATOM 1008 C C . SER A 1 122 ? 25.361 7.343 -9.684 1.00 87.69 122 SER A C 1
ATOM 1010 O O . SER A 1 122 ? 24.681 6.318 -9.635 1.00 87.69 122 SER A O 1
ATOM 1012 N N . ALA A 1 123 ? 26.377 7.459 -10.543 1.00 86.94 123 ALA A N 1
ATOM 1013 C CA . ALA A 1 123 ? 26.764 6.385 -11.459 1.00 86.94 123 ALA A CA 1
ATOM 1014 C C . ALA A 1 123 ? 27.136 5.074 -10.736 1.00 86.94 123 ALA A C 1
ATOM 1016 O O . ALA A 1 123 ? 27.031 4.006 -11.333 1.00 86.94 123 ALA A O 1
ATOM 1017 N N . ASN A 1 124 ? 27.527 5.158 -9.459 1.00 87.69 124 ASN A N 1
ATOM 1018 C CA . ASN A 1 124 ? 27.886 4.010 -8.625 1.00 87.69 124 ASN A CA 1
ATOM 1019 C C . ASN A 1 124 ? 26.725 3.521 -7.739 1.00 87.69 124 ASN A C 1
ATOM 1021 O O . ASN A 1 124 ? 26.943 2.673 -6.875 1.00 87.69 124 ASN A O 1
ATOM 1025 N N . ASP A 1 125 ? 25.512 4.058 -7.906 1.00 91.25 125 ASP A N 1
ATOM 1026 C CA . ASP A 1 125 ? 24.344 3.590 -7.162 1.00 91.25 125 ASP A CA 1
ATOM 1027 C C . ASP A 1 125 ? 24.031 2.116 -7.511 1.00 91.25 125 ASP A C 1
ATOM 1029 O O . ASP A 1 125 ? 23.967 1.757 -8.692 1.00 91.25 125 ASP A O 1
ATOM 1033 N N . PRO A 1 126 ? 23.841 1.228 -6.523 1.00 88.94 126 PRO A N 1
ATOM 1034 C CA . PRO A 1 126 ? 23.661 -0.199 -6.783 1.00 88.94 126 PRO A CA 1
ATOM 1035 C C . PRO A 1 126 ? 22.320 -0.552 -7.450 1.00 88.94 126 PRO A C 1
ATOM 1037 O O . PRO A 1 126 ? 22.203 -1.632 -8.027 1.00 88.94 126 PRO A O 1
ATOM 1040 N N . ILE A 1 127 ? 21.311 0.321 -7.372 1.00 89.62 127 ILE A N 1
ATOM 1041 C CA . ILE A 1 127 ? 19.938 0.050 -7.822 1.00 89.62 127 ILE A CA 1
ATOM 1042 C C . ILE A 1 127 ? 19.553 0.969 -8.983 1.00 89.62 127 ILE A C 1
ATOM 1044 O O . ILE A 1 127 ? 19.109 0.487 -10.023 1.00 89.62 127 ILE A O 1
ATOM 1048 N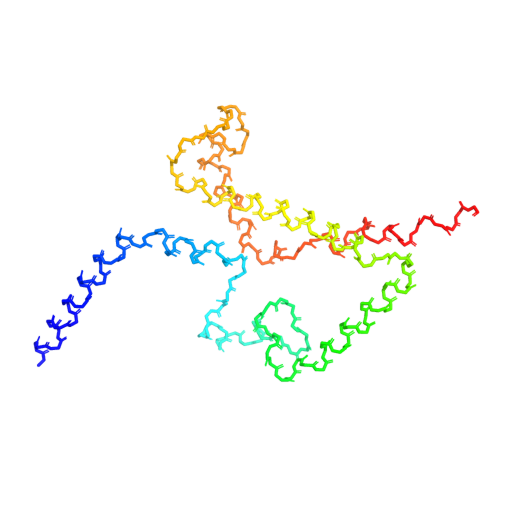 N . PHE A 1 128 ? 19.746 2.276 -8.833 1.00 88.38 128 PHE A N 1
ATOM 1049 C CA . PHE A 1 128 ? 19.272 3.301 -9.762 1.00 88.38 128 PHE A CA 1
ATOM 1050 C C . PHE A 1 128 ? 20.359 3.831 -10.708 1.00 88.38 128 PHE A C 1
ATOM 1052 O O . PHE A 1 128 ? 20.063 4.628 -11.591 1.00 88.38 128 PHE A O 1
ATOM 1059 N N . SER A 1 129 ? 21.606 3.350 -10.637 1.00 87.75 129 SER A N 1
ATOM 1060 C CA . SER A 1 129 ? 22.592 3.648 -11.691 1.00 87.75 129 SER A CA 1
ATOM 1061 C C . SER A 1 129 ? 22.155 3.091 -13.048 1.00 87.75 129 SER A C 1
ATOM 1063 O O . SER A 1 129 ? 21.324 2.189 -13.132 1.00 87.75 129 SER A O 1
ATOM 1065 N N . LYS A 1 130 ? 22.787 3.537 -14.143 1.00 84.62 130 LYS A N 1
ATOM 1066 C CA . LYS A 1 130 ? 22.557 2.955 -15.483 1.00 84.62 130 LYS A CA 1
ATOM 1067 C C . LYS A 1 130 ? 22.670 1.422 -15.488 1.00 84.62 130 LYS A C 1
ATOM 1069 O O . LYS A 1 130 ? 21.887 0.757 -16.159 1.00 84.62 130 LYS A O 1
ATOM 1074 N N . HIS A 1 131 ? 23.622 0.873 -14.730 1.00 88.38 131 HIS A N 1
ATOM 1075 C CA . HIS A 1 131 ? 23.805 -0.571 -14.597 1.00 88.38 131 HIS A CA 1
ATOM 1076 C C . HIS A 1 131 ? 22.679 -1.216 -13.774 1.00 88.38 131 HIS A C 1
ATOM 1078 O O . HIS A 1 131 ? 22.082 -2.200 -14.213 1.00 88.38 131 HIS A O 1
ATOM 1084 N N . GLY A 1 132 ? 22.342 -0.636 -12.619 1.00 88.94 132 GLY A N 1
ATOM 1085 C CA . GLY A 1 132 ? 21.249 -1.114 -11.771 1.00 88.94 132 GLY A CA 1
ATOM 1086 C C . GLY A 1 132 ? 19.893 -1.090 -12.487 1.00 88.94 132 GLY A C 1
ATOM 1087 O O . GLY A 1 132 ? 19.171 -2.088 -12.478 1.00 88.94 132 GLY A O 1
ATOM 1088 N N . LYS A 1 133 ? 19.593 -0.018 -13.229 1.00 86.50 133 LYS A N 1
ATOM 1089 C CA . LYS A 1 133 ? 18.385 0.102 -14.062 1.00 86.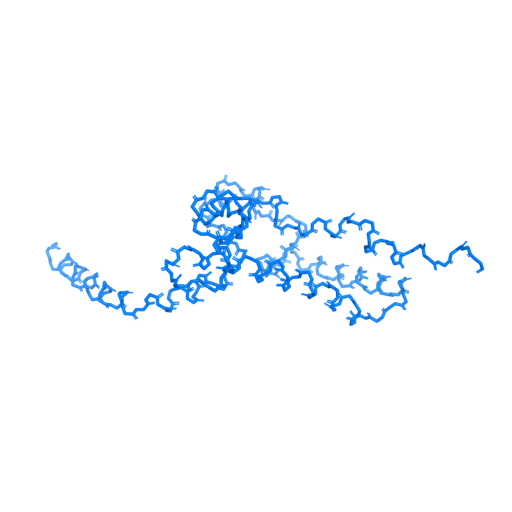50 133 LYS A CA 1
ATOM 1090 C C . LYS A 1 133 ? 18.270 -0.994 -15.117 1.00 86.50 133 LYS A C 1
ATOM 1092 O O . LYS A 1 133 ? 17.168 -1.466 -15.383 1.00 86.50 133 LYS A O 1
ATOM 1097 N N . LEU A 1 134 ? 19.390 -1.403 -15.715 1.00 85.69 134 LEU A N 1
ATOM 1098 C CA . LEU A 1 134 ? 19.401 -2.413 -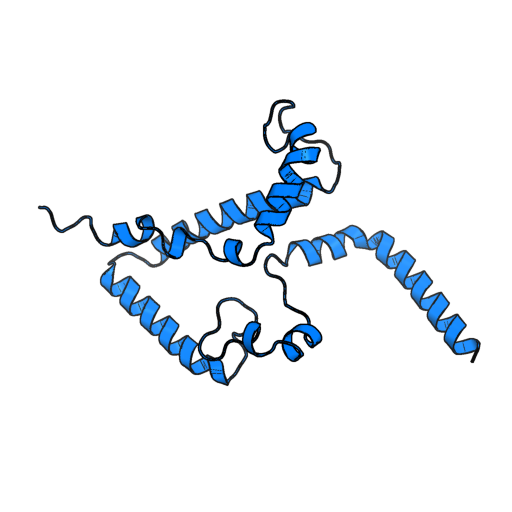16.772 1.00 85.69 134 LEU A CA 1
ATOM 1099 C C . LEU A 1 134 ? 19.279 -3.844 -16.225 1.00 85.69 134 LEU A C 1
ATOM 1101 O O . LEU A 1 134 ? 18.627 -4.676 -16.851 1.00 85.69 134 LEU A O 1
ATOM 1105 N N . HIS A 1 135 ? 19.888 -4.139 -15.071 1.00 86.88 135 HIS A N 1
ATOM 1106 C CA . HIS A 1 135 ? 20.039 -5.521 -14.589 1.00 86.88 135 HIS A CA 1
ATOM 1107 C C . HIS A 1 135 ? 19.300 -5.843 -13.287 1.00 86.88 135 HIS A C 1
ATOM 1109 O O . HIS A 1 135 ? 18.859 -6.976 -13.104 1.00 86.88 135 HIS A O 1
ATOM 1115 N N . ILE A 1 136 ? 19.155 -4.876 -12.383 1.00 89.06 136 ILE A N 1
ATOM 1116 C CA . ILE A 1 136 ? 18.604 -5.080 -11.037 1.00 89.06 136 ILE A CA 1
ATOM 1117 C C . ILE A 1 136 ? 17.126 -4.688 -10.990 1.00 89.06 136 ILE A C 1
ATOM 1119 O O . ILE A 1 136 ? 16.283 -5.475 -10.556 1.00 89.06 136 ILE A O 1
ATOM 1123 N N . VAL A 1 137 ? 16.786 -3.504 -11.503 1.00 86.44 137 VAL A N 1
ATOM 1124 C CA . VAL A 1 137 ? 15.415 -2.968 -11.513 1.00 86.44 137 VAL A CA 1
ATOM 1125 C C . VAL A 1 137 ? 14.394 -3.911 -12.174 1.00 86.44 137 VAL A C 1
ATOM 1127 O O . VAL A 1 137 ? 13.308 -4.059 -11.614 1.00 86.44 137 VAL A O 1
ATOM 1130 N N . PRO A 1 138 ? 14.681 -4.621 -13.288 1.00 84.88 138 PRO A N 1
ATOM 1131 C CA . PRO A 1 138 ? 13.728 -5.579 -13.858 1.00 84.88 138 PRO A CA 1
ATOM 1132 C C . PRO A 1 138 ? 13.404 -6.758 -12.927 1.00 84.88 138 PRO A C 1
ATOM 1134 O O . PRO A 1 138 ? 12.279 -7.260 -12.939 1.00 84.88 138 PRO A O 1
ATOM 1137 N N . CYS A 1 139 ? 14.373 -7.200 -12.118 1.00 86.62 139 CYS A N 1
ATOM 1138 C CA . CYS A 1 139 ? 14.168 -8.240 -11.109 1.00 86.62 139 CYS A CA 1
ATOM 1139 C C . CYS A 1 139 ? 13.318 -7.704 -9.956 1.00 86.62 139 CYS A C 1
ATOM 1141 O O . CYS A 1 139 ? 12.301 -8.306 -9.626 1.00 86.62 139 CYS A O 1
ATOM 1143 N N . ILE A 1 140 ? 13.660 -6.519 -9.436 1.00 85.81 140 ILE A N 1
ATOM 1144 C CA . ILE A 1 140 ? 12.877 -5.845 -8.390 1.00 85.81 140 ILE A CA 1
ATOM 1145 C C . ILE A 1 140 ? 11.425 -5.657 -8.848 1.00 85.81 140 ILE A C 1
ATOM 1147 O O . ILE A 1 140 ? 10.498 -6.027 -8.137 1.00 85.81 140 ILE A O 1
ATOM 1151 N N . ARG A 1 141 ? 11.201 -5.165 -10.071 1.00 80.56 141 ARG A N 1
ATOM 1152 C CA . ARG A 1 141 ? 9.856 -4.944 -10.622 1.00 80.56 141 ARG A CA 1
ATOM 1153 C C . ARG A 1 141 ? 9.029 -6.228 -10.691 1.00 80.56 141 ARG A C 1
ATOM 1155 O O . ARG A 1 141 ? 7.832 -6.196 -10.427 1.00 80.56 141 ARG A O 1
ATOM 1162 N N . ARG A 1 142 ? 9.655 -7.358 -11.032 1.00 78.75 142 ARG A N 1
ATOM 1163 C CA . ARG A 1 142 ? 8.996 -8.672 -11.043 1.00 78.75 142 ARG A CA 1
ATOM 1164 C C . ARG A 1 142 ? 8.564 -9.085 -9.639 1.00 78.75 142 ARG A C 1
ATOM 1166 O O . ARG A 1 142 ? 7.418 -9.488 -9.460 1.00 78.75 142 ARG A O 1
ATOM 1173 N N . ASP A 1 143 ? 9.450 -8.927 -8.661 1.00 80.69 143 ASP A N 1
ATOM 1174 C CA . ASP A 1 143 ? 9.181 -9.278 -7.266 1.00 80.69 143 ASP A CA 1
ATOM 1175 C C . ASP A 1 143 ? 8.078 -8.399 -6.668 1.00 80.69 143 ASP A C 1
ATOM 1177 O O . ASP A 1 143 ? 7.212 -8.878 -5.938 1.00 80.69 143 ASP A O 1
ATOM 1181 N N . MET A 1 144 ? 8.046 -7.116 -7.030 1.00 74.25 144 MET A N 1
ATOM 1182 C CA . MET A 1 144 ? 6.995 -6.178 -6.622 1.00 74.25 144 MET A CA 1
ATOM 1183 C C . MET A 1 144 ? 5.604 -6.555 -7.146 1.00 74.25 144 MET A C 1
ATOM 1185 O O . MET A 1 144 ? 4.604 -6.221 -6.519 1.00 74.25 144 MET A O 1
ATOM 1189 N N . MET A 1 145 ? 5.527 -7.276 -8.265 1.00 67.56 145 MET A N 1
ATOM 1190 C CA . MET A 1 145 ? 4.261 -7.728 -8.850 1.00 67.56 145 MET A CA 1
ATOM 1191 C C . MET A 1 145 ? 3.784 -9.074 -8.285 1.00 67.56 145 MET A C 1
ATOM 1193 O O . MET A 1 145 ? 2.664 -9.498 -8.582 1.00 67.56 145 MET A O 1
ATOM 1197 N N . MET A 1 146 ? 4.592 -9.755 -7.464 1.00 66.69 146 MET A N 1
ATOM 1198 C CA . MET A 1 146 ? 4.195 -11.027 -6.863 1.00 66.69 146 MET A CA 1
ATOM 1199 C C . MET A 1 146 ? 3.101 -10.832 -5.813 1.00 66.69 146 MET A C 1
ATOM 1201 O O . MET A 1 146 ? 3.203 -9.971 -4.945 1.00 66.69 146 MET A O 1
ATOM 1205 N N . LEU A 1 147 ? 2.072 -11.687 -5.849 1.00 60.34 147 LEU A N 1
ATOM 1206 C CA . LEU A 1 147 ? 0.951 -11.660 -4.897 1.00 60.34 147 LEU A CA 1
ATOM 1207 C C . LEU A 1 147 ? 1.411 -11.805 -3.438 1.00 60.34 147 LEU A C 1
ATOM 1209 O O . LEU A 1 147 ? 0.830 -11.195 -2.544 1.00 60.34 147 LEU A O 1
ATOM 1213 N N . GLU A 1 148 ? 2.478 -12.568 -3.201 1.00 52.47 148 GLU A N 1
ATOM 1214 C CA . GLU A 1 148 ? 3.073 -12.749 -1.870 1.00 52.47 148 GLU A CA 1
ATOM 1215 C C . GLU A 1 148 ? 3.745 -11.474 -1.336 1.00 52.47 148 GLU A C 1
ATOM 1217 O O . GLU A 1 148 ? 3.886 -11.315 -0.127 1.00 52.47 148 GLU A O 1
ATOM 1222 N N . ASN A 1 149 ? 4.089 -10.537 -2.224 1.00 61.69 149 ASN A N 1
ATOM 1223 C CA . ASN A 1 149 ? 4.693 -9.248 -1.898 1.00 61.69 149 ASN A CA 1
ATOM 1224 C C . ASN A 1 149 ? 3.653 -8.105 -1.807 1.00 61.69 149 ASN A C 1
ATOM 1226 O O . ASN A 1 149 ? 4.019 -6.951 -1.611 1.00 61.69 149 ASN A O 1
ATOM 1230 N N . GLN A 1 150 ? 2.347 -8.401 -1.943 1.00 62.44 150 GLN A N 1
ATOM 1231 C CA . GLN A 1 150 ? 1.257 -7.404 -1.883 1.00 62.44 150 GLN A CA 1
ATOM 1232 C C . GLN A 1 150 ? 0.660 -7.199 -0.483 1.00 62.44 150 GLN A C 1
ATOM 1234 O O . GLN A 1 150 ? -0.168 -6.309 -0.281 1.00 62.44 150 GLN A O 1
ATOM 1239 N N . LEU A 1 151 ? 1.058 -8.008 0.499 1.00 57.59 151 LEU A N 1
ATOM 1240 C CA . LEU A 1 151 ? 0.721 -7.779 1.899 1.00 57.59 151 LEU A CA 1
ATOM 1241 C C . LEU A 1 151 ? 2.000 -7.390 2.633 1.00 57.59 151 LEU A C 1
ATOM 1243 O O . LEU A 1 151 ? 2.940 -8.184 2.641 1.00 57.59 151 LEU A O 1
ATOM 1247 N N . PRO A 1 152 ? 2.050 -6.221 3.295 1.00 53.50 152 PRO A N 1
ATOM 1248 C CA . PRO A 1 152 ? 3.188 -5.877 4.126 1.00 53.50 152 PRO A CA 1
ATOM 1249 C C . PRO A 1 152 ? 3.354 -6.967 5.196 1.00 53.50 152 PRO A C 1
ATOM 1251 O O . PRO A 1 152 ? 2.565 -7.054 6.140 1.00 53.50 152 PRO A O 1
ATOM 1254 N N . ILE A 1 153 ? 4.377 -7.822 5.063 1.00 43.03 153 ILE A N 1
ATOM 1255 C CA . ILE A 1 153 ? 4.710 -8.888 6.032 1.00 43.03 153 ILE A CA 1
ATOM 1256 C C . ILE A 1 153 ? 4.903 -8.307 7.444 1.00 43.03 153 ILE A C 1
ATOM 1258 O O . ILE A 1 153 ? 4.752 -9.003 8.449 1.00 43.03 153 ILE A O 1
ATOM 1262 N N . CYS A 1 154 ? 5.150 -7.000 7.558 1.00 45.12 154 CYS A N 1
ATOM 1263 C CA . CYS A 1 154 ? 5.151 -6.256 8.812 1.00 45.12 154 CYS A CA 1
ATOM 1264 C C . CYS A 1 154 ? 3.824 -6.306 9.597 1.00 45.12 154 CYS A C 1
ATOM 1266 O O . CYS A 1 154 ? 3.869 -6.118 10.813 1.00 45.12 154 CYS A O 1
ATOM 1268 N N . PHE A 1 155 ? 2.689 -6.675 8.987 1.00 46.88 155 PHE A N 1
ATOM 1269 C CA . PHE A 1 155 ? 1.457 -7.004 9.722 1.00 46.88 155 PHE A CA 1
ATOM 1270 C C . PHE A 1 155 ? 1.616 -8.251 10.615 1.00 46.88 155 PHE A C 1
ATOM 1272 O O . PHE A 1 155 ? 0.952 -8.375 11.645 1.00 46.88 155 PHE A O 1
ATOM 1279 N N . PHE A 1 156 ? 2.544 -9.144 10.257 1.00 46.78 156 PHE A N 1
ATOM 1280 C CA . PHE A 1 156 ? 2.920 -10.341 11.015 1.00 46.78 156 PHE A CA 1
ATOM 1281 C C . PHE A 1 156 ? 4.254 -10.184 11.765 1.00 46.78 156 PHE A C 1
ATOM 1283 O O . PHE A 1 156 ? 4.640 -11.067 12.531 1.00 46.78 156 PHE A O 1
ATOM 1290 N N . SER A 1 157 ? 4.961 -9.058 11.590 1.00 34.28 157 SER A N 1
ATOM 1291 C CA . SER A 1 157 ? 6.241 -8.816 12.258 1.00 34.28 157 SER A CA 1
ATOM 1292 C C . SER A 1 157 ? 6.055 -8.572 13.762 1.00 34.28 157 SER A C 1
ATOM 1294 O O . SER A 1 157 ? 5.201 -7.773 14.172 1.00 34.28 157 SER A O 1
ATOM 1296 N N . PRO A 1 158 ? 6.927 -9.150 14.611 1.00 46.62 158 PRO A N 1
ATOM 1297 C CA . PRO A 1 158 ? 6.968 -8.878 16.038 1.00 46.62 158 PRO A CA 1
ATOM 1298 C C . PRO A 1 158 ? 7.072 -7.394 16.394 1.00 46.62 158 PRO A C 1
ATOM 1300 O O . PRO A 1 158 ? 6.736 -7.054 17.510 1.00 46.62 158 PRO A O 1
ATOM 1303 N N . ARG A 1 159 ? 7.510 -6.481 15.512 1.00 42.72 159 ARG A N 1
ATOM 1304 C CA . ARG A 1 159 ? 7.676 -5.051 15.856 1.00 42.72 159 ARG A CA 1
ATOM 1305 C C . ARG A 1 159 ? 6.361 -4.312 16.149 1.00 42.72 159 ARG A C 1
ATOM 1307 O O . ARG A 1 159 ? 6.326 -3.515 17.085 1.00 42.72 159 ARG A O 1
ATOM 1314 N N . LEU A 1 160 ? 5.270 -4.618 15.444 1.00 44.81 160 LEU A N 1
ATOM 1315 C CA . LEU A 1 160 ? 3.922 -4.117 15.777 1.00 44.81 160 LEU A CA 1
ATOM 1316 C C . LEU A 1 160 ? 3.313 -4.879 16.968 1.00 44.81 160 LEU A C 1
ATOM 1318 O O . LEU A 1 160 ? 2.608 -4.298 17.796 1.00 44.81 160 LEU A O 1
ATOM 1322 N N . LEU A 1 161 ? 3.661 -6.161 17.108 1.00 45.25 161 LEU A N 1
ATOM 1323 C CA . LEU A 1 161 ? 3.355 -7.008 18.268 1.00 45.25 161 LEU A CA 1
ATOM 1324 C C . LEU A 1 161 ? 4.171 -6.645 19.529 1.00 45.25 161 LEU A C 1
ATOM 1326 O O . LEU A 1 161 ? 3.728 -6.939 20.628 1.00 45.25 161 LEU A O 1
ATOM 1330 N N . LEU A 1 162 ? 5.308 -5.958 19.419 1.00 43.44 162 LEU A N 1
ATOM 1331 C CA . LEU A 1 162 ? 6.186 -5.552 20.528 1.00 43.44 162 LEU A CA 1
ATOM 1332 C C . LEU A 1 162 ? 5.688 -4.284 21.220 1.00 43.44 162 LEU A C 1
ATOM 1334 O O . LEU A 1 162 ? 6.063 -4.011 22.359 1.00 43.44 162 LEU A O 1
ATOM 1338 N N . LEU A 1 163 ? 4.737 -3.570 20.608 1.00 44.81 163 LEU A N 1
ATOM 1339 C CA . LEU A 1 163 ? 3.892 -2.627 21.344 1.00 44.81 163 LEU A CA 1
ATOM 1340 C C . LEU A 1 163 ? 3.026 -3.323 22.409 1.00 44.81 163 LEU A C 1
ATOM 1342 O O . LEU A 1 163 ? 2.379 -2.641 23.201 1.00 44.81 163 LEU A O 1
ATOM 1346 N N . LYS A 1 164 ? 3.021 -4.661 22.441 1.00 43.94 164 LYS A N 1
ATOM 1347 C CA . LYS A 1 164 ? 2.294 -5.502 23.389 1.00 43.94 164 LYS A CA 1
ATOM 1348 C C . LYS A 1 164 ? 3.168 -6.042 24.536 1.00 43.94 164 LYS A C 1
ATOM 1350 O O . LYS A 1 164 ? 2.611 -6.663 25.428 1.00 43.94 164 LYS A O 1
ATOM 1355 N N . THR A 1 165 ? 4.483 -5.785 24.580 1.00 39.09 165 THR A N 1
ATOM 1356 C CA . THR A 1 165 ? 5.387 -6.449 25.555 1.00 39.09 165 THR A CA 1
ATOM 1357 C C . THR A 1 165 ? 6.538 -5.566 26.056 1.00 39.09 165 THR A C 1
ATOM 1359 O O . THR A 1 165 ? 7.686 -5.988 26.154 1.00 39.09 165 THR A O 1
ATOM 1362 N N . ARG A 1 166 ? 6.254 -4.315 26.435 1.00 38.78 166 ARG A N 1
ATOM 1363 C CA . ARG A 1 166 ? 7.202 -3.499 27.225 1.00 38.78 166 ARG A CA 1
ATOM 1364 C C . ARG A 1 166 ? 6.567 -2.887 28.478 1.00 38.78 166 ARG A C 1
ATOM 1366 O O . ARG A 1 166 ? 6.831 -1.733 28.782 1.00 38.78 166 ARG A O 1
ATOM 1373 N N . ARG A 1 167 ? 5.715 -3.638 29.193 1.00 43.94 167 ARG A N 1
ATOM 1374 C CA . ARG A 1 167 ? 5.245 -3.304 30.560 1.00 43.94 167 ARG A CA 1
ATOM 1375 C C . ARG A 1 167 ? 4.858 -4.541 31.398 1.00 43.94 167 ARG A C 1
ATOM 1377 O O . ARG A 1 167 ? 3.806 -4.541 32.017 1.00 43.94 167 ARG A O 1
ATOM 1384 N N . GLU A 1 168 ? 5.695 -5.580 31.427 1.00 43.72 168 GLU A N 1
ATOM 1385 C CA . GLU A 1 168 ? 5.576 -6.660 32.439 1.00 43.72 168 GLU A CA 1
ATOM 1386 C C . GLU A 1 168 ? 6.900 -6.993 33.154 1.00 43.72 168 GLU A C 1
ATOM 1388 O O . GLU A 1 168 ? 7.012 -8.007 33.828 1.00 43.72 168 GLU A O 1
ATOM 1393 N N . LEU A 1 169 ? 7.906 -6.116 33.087 1.00 39.16 169 LEU A N 1
ATOM 1394 C CA . LEU A 1 169 ? 9.086 -6.207 33.955 1.00 39.16 169 LEU A CA 1
ATOM 1395 C C . LEU A 1 169 ? 9.433 -4.818 34.497 1.00 39.16 169 LEU A C 1
ATOM 1397 O O . LEU A 1 169 ? 10.330 -4.157 33.969 1.00 39.16 169 LEU A O 1
ATOM 1401 N N . ARG A 1 170 ? 8.649 -4.374 35.485 1.00 34.50 170 ARG A N 1
ATOM 1402 C CA . ARG A 1 170 ? 8.984 -3.511 36.639 1.00 34.50 170 ARG A CA 1
ATOM 1403 C C . ARG A 1 170 ? 7.712 -2.935 37.246 1.00 34.50 170 ARG A C 1
ATOM 1405 O O . ARG A 1 170 ? 6.888 -2.406 36.467 1.00 34.50 170 ARG A O 1
#